Protein AF-A0A358HT92-F1 (afdb_monomer_lite)

InterPro domains:
  IPR004268 Peptidoglycan biosynthesis protein MurJ [PF03023] (1-74)
  IPR051050 Lipid II flippase MurJ/MviN [PTHR47019] (1-114)

Sequence (126 aa):
NIVLIIVLMPQFGHLGIAAATSTSVWVNAFLLGYLLRKRGDLTFDARLLKRVPRILITSALMGTALWFAIDMFWQNDASSITRILIMAACVCGGIAVYALSAQLLGATSFSELKATLKRGKPASQE

Secondary structure (DSSP, 8-state):
-HHHHHHHHHHHTTHHHHHHHHHHHHHHHHHHHHHHHHHT-----HHHHHHHHHHHHHHHHHHHHHHHHHHHH--TT--HHHHHHHHHHHHHHHHHHHHHHHHHTTSS-HHHHHHHHHT-S-----

Foldseek 3Di:
DVVQLVVQCVPPPPVSVVVSVVVVVVVVVVVVQVVCVVVVVDDPPPLNVVLVVLLVVLLVQLVVVLVVLCVVLPDPPDDPVVVVVSVVVSVVSSVVSSVVSCCVSVSDPPVVVVVVVVVPPDDDDD

Radius of gyration: 20.41 Å; chains: 1; bounding box: 40×41×60 Å

Organism: NCBI:txid168935

pLDDT: mean 84.44, std 12.97, range [37.06, 96.06]

Structure (mmCIF, N/CA/C/O backbone):
data_AF-A0A358HT92-F1
#
_entry.id   AF-A0A358HT92-F1
#
loop_
_atom_site.group_PDB
_atom_site.id
_atom_site.type_symbol
_atom_site.label_atom_id
_atom_site.label_alt_id
_atom_site.label_comp_id
_atom_site.label_asym_id
_atom_site.label_entity_id
_atom_site.label_seq_id
_atom_site.pdbx_PDB_ins_code
_atom_site.Cartn_x
_atom_site.Cartn_y
_atom_site.Cartn_z
_atom_site.occupancy
_atom_site.B_iso_or_equiv
_atom_site.auth_seq_id
_atom_site.auth_comp_id
_atom_site.auth_asym_id
_atom_site.auth_atom_id
_atom_site.pdbx_PDB_model_num
ATOM 1 N N . ASN A 1 1 ? -2.232 -23.079 -2.092 1.00 88.38 1 ASN A N 1
ATOM 2 C CA . ASN A 1 1 ? -1.052 -22.693 -2.895 1.00 88.38 1 ASN A CA 1
ATOM 3 C C . ASN A 1 1 ? -0.715 -23.721 -3.982 1.00 88.38 1 ASN A C 1
ATOM 5 O O . ASN A 1 1 ? -0.955 -23.399 -5.132 1.00 88.38 1 ASN A O 1
ATOM 9 N N . ILE A 1 2 ? -0.279 -24.949 -3.658 1.00 90.44 2 ILE A N 1
ATOM 10 C CA . ILE A 1 2 ? 0.153 -25.973 -4.646 1.00 90.44 2 ILE A CA 1
ATOM 11 C C . ILE A 1 2 ? -0.893 -26.252 -5.740 1.00 90.44 2 ILE A C 1
ATOM 13 O O . ILE A 1 2 ? -0.581 -26.157 -6.921 1.00 90.44 2 ILE A O 1
ATOM 17 N N . VAL A 1 3 ? -2.149 -26.517 -5.358 1.00 91.81 3 VAL A N 1
ATOM 18 C CA . VAL A 1 3 ? -3.251 -26.737 -6.320 1.00 91.81 3 VAL A CA 1
ATOM 19 C C . VAL A 1 3 ? -3.406 -25.546 -7.273 1.00 91.81 3 VAL A C 1
ATOM 21 O O . VAL A 1 3 ? -3.563 -25.720 -8.474 1.00 91.81 3 VAL A O 1
ATOM 24 N N . LEU A 1 4 ? -3.297 -24.326 -6.745 1.00 86.94 4 LEU A N 1
ATOM 25 C CA . LEU A 1 4 ? -3.423 -23.095 -7.521 1.00 86.94 4 LEU A CA 1
ATOM 26 C C . LEU A 1 4 ? -2.240 -22.905 -8.483 1.00 86.94 4 LEU A C 1
ATOM 28 O O . LEU A 1 4 ? -2.453 -22.479 -9.608 1.00 86.94 4 LEU A O 1
ATOM 32 N N . ILE A 1 5 ? -1.018 -23.276 -8.086 1.00 89.38 5 ILE A N 1
ATOM 33 C CA . ILE A 1 5 ? 0.155 -23.258 -8.977 1.00 89.38 5 ILE A CA 1
ATOM 34 C C . ILE A 1 5 ? -0.082 -24.173 -10.181 1.00 89.38 5 ILE A C 1
ATOM 36 O O . ILE A 1 5 ? 0.121 -23.741 -11.310 1.00 89.38 5 ILE A O 1
ATOM 40 N N . ILE A 1 6 ? -0.543 -25.406 -9.948 1.00 88.69 6 ILE A N 1
ATOM 41 C CA . ILE A 1 6 ? -0.777 -26.398 -11.010 1.00 88.69 6 ILE A CA 1
ATOM 42 C C . ILE A 1 6 ? -1.837 -25.903 -12.003 1.00 88.69 6 ILE A C 1
ATOM 44 O O . ILE A 1 6 ? -1.685 -26.093 -13.206 1.00 88.69 6 ILE A O 1
ATOM 48 N N . VAL A 1 7 ? -2.881 -25.226 -11.515 1.00 90.62 7 VAL A N 1
ATOM 49 C CA . VAL A 1 7 ? -3.956 -24.680 -12.359 1.00 90.62 7 VAL A CA 1
ATOM 50 C C . VAL A 1 7 ? -3.525 -23.411 -13.108 1.00 90.62 7 VAL A C 1
ATOM 52 O O . VAL A 1 7 ? -3.909 -23.231 -14.260 1.00 90.62 7 VAL A O 1
ATOM 55 N N . LEU A 1 8 ? -2.737 -22.523 -12.487 1.00 85.12 8 LEU A N 1
ATOM 56 C CA . LEU A 1 8 ? -2.374 -21.223 -13.074 1.00 85.12 8 LEU A CA 1
ATOM 57 C C . LEU A 1 8 ? -1.113 -21.265 -13.949 1.00 85.12 8 LEU A C 1
ATOM 59 O O . LEU A 1 8 ? -0.995 -20.442 -14.858 1.00 85.12 8 LEU A O 1
ATOM 63 N N . MET A 1 9 ? -0.171 -22.183 -13.708 1.00 85.00 9 MET A N 1
ATOM 64 C CA . MET A 1 9 ? 1.074 -22.263 -14.489 1.00 85.00 9 MET A CA 1
ATOM 65 C C . MET A 1 9 ? 0.857 -22.422 -16.002 1.00 85.00 9 MET A C 1
ATOM 67 O O . MET A 1 9 ? 1.537 -21.721 -16.750 1.00 85.00 9 MET A O 1
ATOM 71 N N . PRO A 1 10 ? -0.073 -23.271 -16.482 1.00 83.56 10 PRO A N 1
ATOM 72 C CA . PRO A 1 10 ? -0.283 -23.456 -17.918 1.00 83.56 10 PRO A CA 1
ATOM 73 C C . PRO A 1 10 ? -0.706 -22.176 -18.651 1.00 83.56 10 PRO A C 1
ATOM 75 O O . PRO A 1 10 ? -0.401 -22.023 -19.827 1.00 83.56 10 PRO A O 1
ATOM 78 N N . GLN A 1 11 ? -1.401 -21.263 -17.964 1.00 85.00 11 GLN A N 1
ATOM 79 C CA . GLN A 1 11 ? -1.941 -20.028 -18.546 1.00 85.00 11 GLN A CA 1
ATOM 80 C C . GLN A 1 11 ? -1.006 -18.821 -18.347 1.00 85.00 11 GLN A C 1
ATOM 82 O O . GLN A 1 11 ? -0.909 -17.968 -19.223 1.00 85.00 11 GLN A O 1
ATOM 87 N N . PHE A 1 12 ? -0.309 -18.738 -17.205 1.00 81.88 12 PHE A N 1
ATOM 88 C CA . PHE A 1 12 ? 0.452 -17.546 -16.791 1.00 81.88 12 PHE A CA 1
ATOM 89 C C . PHE A 1 12 ? 1.971 -17.768 -16.660 1.00 81.88 12 PHE A C 1
ATOM 91 O O . PHE A 1 12 ? 2.703 -16.845 -16.294 1.00 81.88 12 PHE A O 1
ATOM 98 N N . GLY A 1 13 ? 2.473 -18.980 -16.912 1.00 85.75 13 GLY A N 1
ATOM 99 C CA . GLY A 1 13 ? 3.885 -19.321 -16.722 1.00 85.75 13 GLY A CA 1
ATOM 100 C C . GLY A 1 13 ? 4.359 -19.047 -15.288 1.00 85.75 13 GLY A C 1
ATOM 101 O O . GLY A 1 13 ? 3.665 -19.347 -14.316 1.00 85.75 13 GLY A O 1
ATOM 102 N N . HIS A 1 14 ? 5.536 -18.428 -15.144 1.00 86.50 14 HIS A N 1
ATOM 103 C CA . HIS A 1 14 ? 6.126 -18.094 -13.840 1.00 86.50 14 HIS A CA 1
ATOM 104 C C . HIS A 1 14 ? 5.274 -17.117 -13.004 1.00 86.50 14 HIS A C 1
ATOM 106 O O . HIS A 1 14 ? 5.272 -17.207 -11.773 1.00 86.50 14 HIS A O 1
ATOM 112 N N . LEU A 1 15 ? 4.486 -16.238 -13.641 1.00 87.38 15 LEU A N 1
ATOM 113 C CA . LEU A 1 15 ? 3.560 -15.331 -12.945 1.00 87.38 15 LEU A CA 1
ATOM 114 C C . LEU A 1 15 ? 2.457 -16.102 -12.204 1.00 87.38 15 LEU A C 1
ATOM 116 O O . LEU A 1 15 ? 1.948 -15.632 -11.184 1.00 87.38 15 LEU A O 1
ATOM 120 N N . GLY A 1 16 ? 2.145 -17.322 -12.660 1.00 86.88 16 GLY A N 1
ATOM 121 C CA . GLY A 1 16 ? 1.211 -18.222 -11.991 1.00 86.88 16 GLY A CA 1
ATOM 122 C C . GLY A 1 16 ? 1.636 -18.567 -10.561 1.00 86.88 16 GLY A C 1
ATOM 123 O O . GLY A 1 16 ? 0.781 -18.694 -9.688 1.00 86.88 16 GLY A O 1
ATOM 124 N N . ILE A 1 17 ? 2.944 -18.632 -10.279 1.00 89.69 17 ILE A N 1
ATOM 125 C CA . ILE A 1 17 ? 3.473 -18.919 -8.935 1.00 89.69 17 ILE A CA 1
ATOM 126 C C . ILE A 1 17 ? 3.231 -17.733 -7.990 1.00 89.69 17 ILE A C 1
ATOM 128 O O . ILE A 1 17 ? 2.772 -17.913 -6.856 1.00 89.69 17 ILE A O 1
ATOM 132 N N . ALA A 1 18 ? 3.500 -16.512 -8.461 1.00 91.25 18 ALA A N 1
ATOM 133 C CA . ALA A 1 18 ? 3.282 -15.291 -7.688 1.00 91.25 18 ALA A CA 1
ATOM 134 C C . ALA A 1 18 ? 1.789 -15.090 -7.382 1.00 91.25 18 ALA A C 1
ATOM 136 O O . ALA A 1 18 ? 1.414 -14.875 -6.224 1.00 91.25 18 ALA A O 1
ATOM 137 N N . ALA A 1 19 ? 0.933 -15.257 -8.395 1.00 90.94 19 ALA A N 1
ATOM 138 C CA . ALA A 1 19 ? -0.516 -15.195 -8.239 1.00 90.94 19 ALA A CA 1
ATOM 139 C C . ALA A 1 19 ? -1.016 -16.265 -7.256 1.00 90.94 19 ALA A C 1
ATOM 141 O O . ALA A 1 19 ? -1.715 -15.945 -6.295 1.00 90.94 19 ALA A O 1
ATOM 142 N N . ALA A 1 20 ? -0.571 -17.516 -7.410 1.00 91.75 20 ALA A N 1
ATOM 143 C CA . ALA A 1 20 ? -0.958 -18.605 -6.523 1.00 91.75 20 ALA A CA 1
ATOM 144 C C . ALA A 1 20 ? -0.560 -18.372 -5.057 1.00 91.75 20 ALA A C 1
ATOM 146 O O . ALA A 1 20 ? -1.270 -18.795 -4.136 1.00 91.75 20 ALA A O 1
ATOM 147 N N . THR A 1 21 ? 0.583 -17.730 -4.821 1.00 93.56 21 THR A N 1
ATOM 148 C CA . THR A 1 21 ? 1.067 -17.391 -3.475 1.00 93.56 21 THR A CA 1
ATOM 149 C C . THR A 1 21 ? 0.238 -16.272 -2.870 1.00 93.56 21 THR A C 1
ATOM 151 O O . THR A 1 21 ? -0.308 -16.457 -1.782 1.00 93.56 21 THR A O 1
ATOM 154 N N . SER A 1 22 ? 0.039 -15.179 -3.609 1.00 93.75 22 SER A N 1
ATOM 155 C CA . SER A 1 22 ? -0.805 -14.062 -3.175 1.00 93.75 22 SER A CA 1
ATOM 156 C C . SER A 1 22 ? -2.228 -14.524 -2.841 1.00 93.75 22 SER A C 1
ATOM 158 O O . SER A 1 22 ? -2.715 -14.291 -1.733 1.00 93.75 22 SER A O 1
ATOM 160 N N . THR A 1 23 ? -2.872 -15.284 -3.733 1.00 93.50 23 THR A N 1
ATOM 161 C CA . THR A 1 23 ? -4.228 -15.794 -3.489 1.00 93.50 23 THR A CA 1
ATOM 162 C C . THR A 1 23 ? -4.274 -16.739 -2.292 1.00 93.50 23 THR A C 1
ATOM 164 O O . THR A 1 23 ? -5.190 -16.651 -1.480 1.00 93.50 23 THR A O 1
ATOM 167 N N . SER A 1 24 ? -3.281 -17.620 -2.125 1.00 94.06 24 SER A N 1
ATOM 168 C CA . SER A 1 24 ? -3.246 -18.525 -0.971 1.00 94.06 24 SER A CA 1
ATOM 169 C C . SER A 1 24 ? -3.099 -17.775 0.356 1.00 94.06 24 SER A C 1
ATOM 171 O O . SER A 1 24 ? -3.700 -18.196 1.342 1.00 94.06 24 SER A O 1
ATOM 173 N N . VAL A 1 25 ? -2.334 -16.678 0.387 1.00 95.31 25 VAL A N 1
ATOM 174 C CA . VAL A 1 25 ? -2.198 -15.816 1.573 1.00 95.31 25 VAL A CA 1
ATOM 175 C C . VAL A 1 25 ? -3.526 -15.138 1.901 1.00 95.31 25 VAL A C 1
ATOM 177 O O . VAL A 1 25 ? -3.952 -15.173 3.054 1.00 95.31 25 VAL A O 1
ATOM 180 N N . TRP A 1 26 ? -4.219 -14.592 0.900 1.00 95.94 26 TRP A N 1
ATOM 181 C CA . TRP A 1 26 ? -5.529 -13.967 1.097 1.00 95.94 26 TRP A CA 1
ATOM 182 C C . TRP A 1 26 ? -6.595 -14.957 1.564 1.00 95.94 26 TRP A C 1
ATOM 184 O O . TRP A 1 26 ? -7.331 -14.656 2.502 1.00 95.94 26 TRP A O 1
ATOM 194 N N . VAL A 1 27 ? -6.645 -16.155 0.973 1.00 95.38 27 VAL A N 1
ATOM 195 C CA . VAL A 1 27 ? -7.548 -17.227 1.419 1.00 95.38 27 VAL A CA 1
ATOM 196 C C . VAL A 1 27 ? -7.255 -17.600 2.869 1.00 95.38 27 VAL A C 1
ATOM 198 O O . VAL A 1 27 ? -8.180 -17.692 3.670 1.00 95.38 27 VAL A O 1
ATOM 201 N N . ASN A 1 28 ? -5.980 -17.763 3.231 1.00 96.06 28 ASN A N 1
ATOM 202 C CA . ASN A 1 28 ? -5.588 -18.091 4.599 1.00 96.06 28 ASN A CA 1
ATOM 203 C C . ASN A 1 28 ? -5.988 -16.991 5.597 1.00 96.06 28 ASN A C 1
ATOM 205 O O . ASN A 1 28 ? -6.602 -17.280 6.622 1.00 96.06 28 ASN A O 1
ATOM 209 N N . AL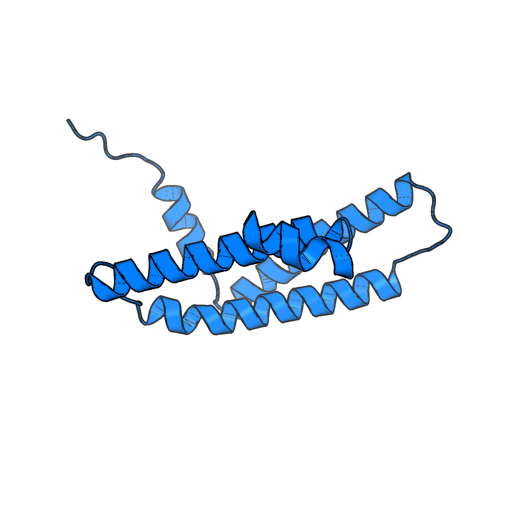A A 1 29 ? -5.693 -15.729 5.277 1.00 94.31 29 ALA A N 1
ATOM 210 C CA . ALA A 1 29 ? -6.070 -14.586 6.104 1.00 94.31 29 ALA A CA 1
ATOM 211 C C . ALA A 1 29 ? -7.596 -14.483 6.277 1.00 94.31 29 ALA A C 1
ATOM 213 O O . ALA A 1 29 ? -8.080 -14.245 7.385 1.00 94.31 29 ALA A O 1
ATOM 214 N N . PHE A 1 30 ? -8.359 -14.720 5.205 1.00 94.19 30 PHE A N 1
ATOM 215 C CA . PHE A 1 30 ? -9.819 -14.728 5.247 1.00 94.19 30 PHE A CA 1
ATOM 216 C C . PHE A 1 30 ? -10.364 -15.864 6.115 1.00 94.19 30 PHE A C 1
ATOM 218 O O . PHE A 1 30 ? -11.233 -15.628 6.952 1.00 94.19 30 PHE A O 1
ATOM 225 N N . LEU A 1 31 ? -9.840 -17.083 5.959 1.00 94.00 31 LEU A N 1
ATOM 226 C CA . LEU A 1 31 ? -10.281 -18.248 6.727 1.00 94.00 31 LEU A CA 1
ATOM 227 C C . LEU A 1 31 ? -10.010 -18.062 8.224 1.00 94.00 31 LEU A C 1
ATOM 229 O O . LEU A 1 31 ? -10.882 -18.341 9.047 1.00 94.00 31 LEU A O 1
ATOM 233 N N . LEU A 1 32 ? -8.835 -17.526 8.565 1.00 92.56 32 LEU A N 1
ATOM 234 C CA . LEU A 1 32 ? -8.472 -17.168 9.932 1.00 92.56 32 LEU A CA 1
ATOM 235 C C . LEU A 1 32 ? -9.437 -16.113 10.491 1.00 92.56 32 LEU A C 1
ATOM 237 O O . LEU A 1 32 ? -10.042 -16.324 11.540 1.00 92.56 32 LEU A O 1
ATOM 241 N N . GLY A 1 33 ? -9.639 -15.010 9.763 1.00 90.06 33 GLY A N 1
ATOM 242 C CA . GLY A 1 33 ? -10.559 -13.947 10.171 1.00 90.06 33 GLY A CA 1
ATOM 243 C C . GLY A 1 33 ? -11.997 -14.442 10.351 1.00 90.06 33 GLY A C 1
ATOM 244 O O . GLY A 1 33 ? -12.663 -14.075 11.319 1.00 90.06 33 GLY A O 1
ATOM 245 N N . TYR A 1 34 ? -12.466 -15.325 9.468 1.00 90.81 34 TYR A N 1
ATOM 246 C CA . TYR A 1 34 ? -13.786 -15.945 9.563 1.00 90.81 34 TYR A CA 1
ATOM 247 C C . TYR A 1 34 ? -13.908 -16.861 10.786 1.00 90.81 34 TYR A C 1
ATOM 249 O O . TYR A 1 34 ? -14.883 -16.758 11.531 1.00 90.81 34 TYR A O 1
ATOM 257 N N . LEU A 1 35 ? -12.925 -17.735 11.023 1.00 91.75 35 LEU A N 1
ATOM 258 C CA . LEU A 1 35 ? -12.923 -18.649 12.167 1.00 91.75 35 LEU A CA 1
ATOM 259 C C . LEU A 1 35 ? -12.887 -17.894 13.497 1.00 91.75 35 LEU A C 1
ATOM 261 O O . LEU A 1 35 ? -13.658 -18.228 14.395 1.00 91.75 35 LEU A O 1
ATOM 265 N N . LEU A 1 36 ? -12.052 -16.861 13.609 1.00 90.50 36 LEU A N 1
ATOM 266 C CA . LEU A 1 36 ? -11.994 -16.006 14.795 1.00 90.50 36 LEU A CA 1
ATOM 267 C C . LEU A 1 36 ? -13.314 -15.253 15.014 1.00 90.50 36 LEU A C 1
ATOM 269 O O . LEU A 1 36 ? -13.805 -15.179 16.139 1.00 90.50 36 LEU A O 1
ATOM 273 N N . ARG A 1 37 ? -13.942 -14.750 13.941 1.00 87.06 37 ARG A N 1
ATOM 274 C CA . ARG A 1 37 ? -15.265 -14.116 14.035 1.00 87.06 37 ARG A CA 1
ATOM 275 C C . ARG A 1 37 ? -16.329 -15.110 14.500 1.00 87.06 37 ARG A C 1
ATOM 277 O O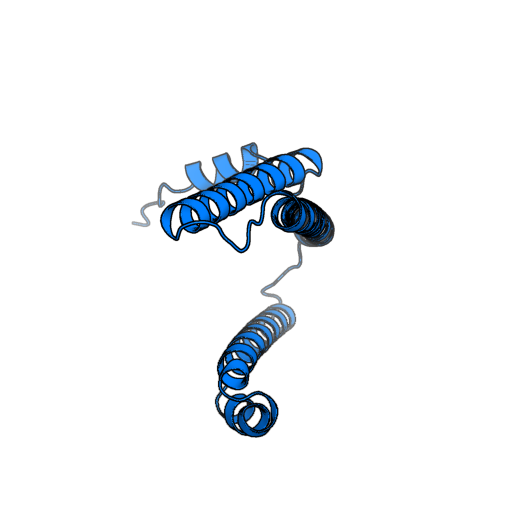 . ARG A 1 37 ? -17.152 -14.766 15.339 1.00 87.06 37 ARG A O 1
ATOM 284 N N . LYS A 1 38 ? -16.311 -16.339 13.973 1.00 87.19 38 LYS A N 1
ATOM 285 C CA . LYS A 1 38 ? -17.258 -17.402 14.343 1.00 87.19 38 LYS A CA 1
ATOM 286 C C . LYS A 1 38 ? -17.102 -17.834 15.805 1.00 87.19 38 LYS A C 1
ATOM 288 O O . LYS A 1 38 ? -18.097 -18.172 16.434 1.00 87.19 38 LYS A O 1
ATOM 293 N N . ARG A 1 39 ? -15.875 -17.824 16.333 1.00 88.50 39 ARG A N 1
ATOM 294 C CA . ARG A 1 39 ? -15.571 -18.145 17.739 1.00 88.50 39 ARG A CA 1
ATOM 295 C C . ARG A 1 39 ? -15.897 -17.009 18.715 1.00 88.50 39 ARG A C 1
ATOM 297 O O . ARG A 1 39 ? -15.952 -17.256 19.909 1.00 88.50 39 ARG A O 1
ATOM 304 N N . GLY A 1 40 ? -16.148 -15.796 18.218 1.00 82.81 40 GLY A N 1
ATOM 305 C CA . GLY A 1 40 ? -16.409 -14.613 19.045 1.00 82.81 40 GLY A CA 1
ATOM 306 C C . GLY A 1 40 ? -15.145 -13.886 19.520 1.00 82.81 40 GLY A C 1
ATOM 307 O O . GLY A 1 40 ? -15.258 -12.827 20.128 1.00 82.81 40 GLY A O 1
ATOM 308 N N . ASP A 1 41 ? -13.957 -14.396 19.182 1.00 78.75 41 ASP A N 1
ATOM 309 C CA . ASP A 1 41 ? -12.660 -13.836 19.589 1.00 78.75 41 ASP A CA 1
ATOM 310 C C . ASP A 1 41 ? -12.259 -12.585 18.784 1.00 78.75 41 ASP A C 1
ATOM 312 O O . ASP A 1 41 ? -11.343 -11.857 19.164 1.00 78.75 41 ASP A O 1
ATOM 316 N N . LEU A 1 42 ? -12.929 -12.320 17.654 1.00 76.19 42 LEU A N 1
ATOM 317 C CA . LEU A 1 42 ? -12.678 -11.151 16.810 1.00 76.19 42 LEU A CA 1
ATOM 318 C C . LEU A 1 42 ? -13.900 -10.242 16.746 1.00 76.19 42 LEU A C 1
ATOM 320 O O . LEU A 1 42 ? -14.852 -10.481 15.997 1.00 76.19 42 LEU A O 1
ATOM 324 N N . THR A 1 43 ? -13.822 -9.145 17.492 1.00 75.94 43 THR A N 1
ATOM 325 C CA . THR A 1 43 ? -14.756 -8.030 17.394 1.00 75.94 43 THR A CA 1
ATOM 326 C C . THR A 1 43 ? -14.214 -7.011 16.399 1.00 75.94 43 THR A C 1
ATOM 328 O O . THR A 1 43 ? -13.140 -6.432 16.557 1.00 75.94 43 THR A O 1
ATOM 331 N N . PHE A 1 44 ? -14.961 -6.792 15.319 1.00 73.44 44 PHE A N 1
ATOM 332 C CA . PHE A 1 44 ? -14.663 -5.708 14.396 1.00 73.44 44 PHE A CA 1
ATOM 333 C C . PHE A 1 44 ? -15.011 -4.380 15.073 1.00 73.44 44 PHE A C 1
ATOM 335 O O . PHE A 1 44 ? -16.162 -3.950 15.054 1.00 73.44 44 PHE A O 1
ATOM 342 N N . ASP A 1 45 ? -14.019 -3.748 15.699 1.00 76.69 45 ASP A N 1
ATOM 343 C CA . ASP A 1 45 ? -14.185 -2.430 16.307 1.00 76.69 45 ASP A CA 1
ATOM 344 C C . ASP A 1 45 ? -14.672 -1.429 15.239 1.00 76.69 45 ASP A C 1
ATOM 346 O O . ASP A 1 45 ? -14.171 -1.392 14.108 1.00 76.69 45 ASP A O 1
ATOM 350 N N . ALA A 1 46 ? -15.637 -0.579 15.595 1.00 77.38 46 ALA A N 1
ATOM 351 C CA . ALA A 1 46 ? -16.115 0.517 14.757 1.00 77.38 46 ALA A CA 1
ATOM 352 C C . ALA A 1 46 ? -14.966 1.430 14.290 1.00 77.38 46 ALA A C 1
ATOM 354 O O . ALA A 1 46 ? -15.045 2.036 13.216 1.00 77.38 46 ALA A O 1
ATOM 355 N N . ARG A 1 47 ? -13.871 1.506 15.058 1.00 76.12 47 ARG A N 1
ATOM 356 C CA . ARG A 1 47 ? -12.629 2.173 14.638 1.00 76.12 47 ARG A CA 1
ATOM 357 C C . ARG A 1 47 ? -11.998 1.513 13.414 1.00 76.12 47 ARG A C 1
ATOM 359 O O . ARG A 1 47 ? -11.560 2.229 12.517 1.00 76.12 47 ARG A O 1
ATOM 366 N N . LEU A 1 48 ? -11.964 0.181 13.362 1.00 78.50 48 LEU A N 1
ATOM 367 C CA . LEU A 1 48 ? -11.388 -0.574 12.251 1.00 78.50 48 LEU A CA 1
ATOM 368 C C . LEU A 1 48 ? -12.202 -0.341 10.974 1.00 78.50 48 LEU A C 1
ATOM 370 O O . LEU A 1 48 ? -11.642 0.065 9.957 1.00 78.50 48 LEU A O 1
ATOM 374 N N . LEU A 1 49 ? -13.531 -0.481 11.052 1.00 84.19 49 LEU A N 1
ATOM 375 C CA . LEU A 1 49 ? -14.424 -0.259 9.906 1.00 84.19 49 LEU A CA 1
ATOM 376 C C . LEU A 1 49 ? -14.343 1.170 9.360 1.00 84.19 49 LEU A C 1
ATOM 378 O O . LEU A 1 49 ? -14.410 1.363 8.151 1.00 84.19 49 LEU A O 1
ATOM 382 N N . LYS A 1 50 ? -14.162 2.174 10.225 1.00 84.25 50 LYS A N 1
ATOM 383 C CA . LYS A 1 50 ? -13.989 3.572 9.795 1.00 84.25 50 LYS A CA 1
ATOM 384 C C . LYS A 1 50 ? -12.619 3.848 9.168 1.00 84.25 50 LYS A C 1
ATOM 386 O O . LYS A 1 50 ? -12.496 4.788 8.384 1.00 84.25 50 LYS A O 1
ATOM 391 N N . ARG A 1 51 ? -11.589 3.063 9.501 1.00 84.94 51 ARG A N 1
ATOM 392 C CA . ARG A 1 51 ? -10.225 3.236 8.969 1.00 84.94 51 ARG A CA 1
ATOM 393 C C . ARG A 1 51 ? -10.019 2.587 7.617 1.00 84.94 51 ARG A C 1
ATOM 395 O O . ARG A 1 51 ? -9.367 3.200 6.781 1.00 84.94 51 ARG A O 1
ATOM 402 N N . VAL A 1 52 ? -10.583 1.401 7.389 1.00 88.75 52 VAL A N 1
ATOM 403 C CA . VAL A 1 52 ? -10.450 0.669 6.116 1.00 88.75 52 VAL A CA 1
ATOM 404 C C . VAL A 1 52 ? -10.685 1.563 4.886 1.00 88.75 52 VAL A C 1
ATOM 406 O O . VAL A 1 52 ? -9.773 1.653 4.065 1.00 88.75 52 VAL A O 1
ATOM 409 N N . PRO A 1 53 ? -11.812 2.294 4.748 1.00 90.00 53 PRO A N 1
ATOM 410 C CA . PRO A 1 53 ? -12.030 3.137 3.572 1.00 90.00 53 PRO A CA 1
ATOM 411 C C . PRO A 1 53 ? -11.018 4.284 3.468 1.00 90.00 53 PRO A C 1
ATOM 413 O O . PRO A 1 53 ? -10.589 4.623 2.371 1.00 90.00 53 PRO A O 1
ATOM 416 N N . ARG A 1 54 ? -10.571 4.856 4.593 1.00 89.81 54 ARG A N 1
ATOM 417 C CA . ARG A 1 54 ? -9.556 5.925 4.595 1.00 89.81 54 ARG A CA 1
ATOM 418 C C . ARG A 1 54 ? -8.195 5.417 4.126 1.00 89.81 54 ARG A C 1
ATOM 420 O O . ARG A 1 54 ? -7.519 6.110 3.370 1.00 89.81 54 ARG A O 1
ATOM 427 N N . ILE A 1 55 ? -7.810 4.211 4.548 1.00 89.88 55 ILE A N 1
ATOM 428 C CA . ILE A 1 55 ? -6.585 3.542 4.088 1.00 89.88 55 ILE A CA 1
ATOM 429 C C . ILE A 1 55 ? -6.674 3.288 2.583 1.00 89.88 55 ILE A C 1
ATOM 431 O O . ILE A 1 55 ? -5.744 3.640 1.869 1.00 89.88 55 ILE A O 1
ATOM 435 N N . LEU A 1 56 ? -7.807 2.777 2.086 1.00 92.81 56 LEU A N 1
ATOM 436 C CA . LEU A 1 56 ? -8.010 2.560 0.650 1.00 92.81 56 LEU A CA 1
ATOM 437 C C . LEU A 1 56 ? -7.875 3.857 -0.161 1.00 92.81 56 LEU A C 1
ATOM 439 O O . LEU A 1 56 ? -7.174 3.862 -1.170 1.00 92.81 56 LEU A O 1
ATOM 443 N N . ILE A 1 57 ? -8.473 4.963 0.297 1.00 93.56 57 ILE A N 1
ATOM 444 C CA . ILE A 1 57 ? -8.341 6.269 -0.373 1.00 93.56 57 ILE A CA 1
ATOM 445 C C . ILE A 1 57 ? -6.884 6.750 -0.348 1.00 93.56 57 ILE A C 1
ATOM 447 O O . ILE A 1 57 ? -6.369 7.213 -1.361 1.00 93.56 57 ILE A O 1
ATOM 451 N N . THR A 1 58 ? -6.197 6.602 0.787 1.00 93.00 58 THR A N 1
ATOM 452 C CA . THR A 1 58 ? -4.781 6.979 0.930 1.00 93.00 58 THR A CA 1
ATOM 453 C C . THR A 1 58 ? -3.895 6.176 -0.029 1.00 93.00 58 THR A C 1
ATOM 455 O O . THR A 1 58 ? -3.046 6.741 -0.718 1.00 93.00 58 THR A O 1
ATOM 458 N N . SER A 1 59 ? -4.108 4.860 -0.111 1.00 93.50 59 SER A N 1
ATOM 459 C CA . SER A 1 59 ? -3.395 3.974 -1.034 1.00 93.50 59 SER A CA 1
ATOM 460 C C . SER A 1 59 ? -3.685 4.313 -2.496 1.00 93.50 59 SER A C 1
ATOM 462 O O . SER A 1 59 ? -2.761 4.301 -3.306 1.00 93.50 59 SER A O 1
ATOM 464 N N . ALA A 1 60 ? -4.932 4.657 -2.831 1.00 95.62 60 ALA A N 1
ATOM 465 C CA . ALA A 1 60 ? -5.301 5.087 -4.176 1.00 95.62 60 ALA A CA 1
ATOM 466 C C . ALA A 1 60 ? -4.623 6.412 -4.556 1.00 95.62 60 ALA A C 1
ATOM 468 O O . ALA A 1 60 ? -4.038 6.502 -5.629 1.00 95.62 60 ALA A O 1
ATOM 469 N N . LEU A 1 61 ? -4.621 7.410 -3.662 1.00 94.25 61 LEU A N 1
ATOM 470 C CA . LEU A 1 61 ? -3.928 8.686 -3.882 1.00 94.25 61 LEU A CA 1
ATOM 471 C C . LEU A 1 61 ? -2.427 8.489 -4.118 1.00 94.25 61 LEU A C 1
ATOM 473 O O . LEU A 1 61 ? -1.878 9.052 -5.063 1.00 94.25 61 LEU A O 1
ATOM 477 N N . MET A 1 62 ? -1.778 7.656 -3.299 1.00 95.44 62 MET A N 1
ATOM 478 C CA . MET A 1 62 ? -0.370 7.301 -3.485 1.00 95.44 62 MET A CA 1
ATOM 479 C C . MET A 1 62 ? -0.138 6.616 -4.837 1.00 95.44 62 MET A C 1
ATOM 481 O O . MET A 1 62 ? 0.782 6.998 -5.556 1.00 95.44 62 MET A O 1
ATOM 485 N N . GLY A 1 63 ? -0.966 5.629 -5.192 1.00 95.62 63 GLY A N 1
ATOM 486 C CA . GLY A 1 63 ? -0.860 4.913 -6.464 1.00 95.62 63 GLY A CA 1
ATOM 487 C C . GLY A 1 63 ? -0.999 5.844 -7.668 1.00 95.62 63 GLY A C 1
ATOM 488 O O . GLY A 1 63 ? -0.171 5.797 -8.573 1.00 95.62 63 GLY A O 1
ATOM 489 N N . THR A 1 64 ? -1.983 6.743 -7.641 1.00 95.75 64 THR A N 1
ATOM 490 C CA . THR A 1 64 ? -2.192 7.750 -8.688 1.00 95.75 64 THR A CA 1
ATOM 491 C C . THR A 1 64 ? -1.010 8.712 -8.788 1.00 95.75 64 THR A C 1
ATOM 493 O O . THR A 1 64 ? -0.513 8.954 -9.883 1.00 95.75 64 THR A O 1
ATOM 496 N N . ALA A 1 65 ? -0.512 9.229 -7.660 1.00 94.25 65 ALA A N 1
ATOM 497 C CA . ALA A 1 65 ? 0.648 10.119 -7.654 1.00 94.25 65 ALA A CA 1
ATOM 498 C C . ALA A 1 65 ? 1.897 9.436 -8.232 1.00 94.25 65 ALA A C 1
ATOM 500 O O . ALA A 1 65 ? 2.622 10.035 -9.023 1.00 94.25 65 ALA A O 1
ATOM 501 N N . LEU A 1 66 ? 2.126 8.170 -7.871 1.00 94.38 66 LEU A N 1
ATOM 502 C CA . LEU A 1 66 ? 3.266 7.405 -8.364 1.00 94.38 66 LEU A CA 1
ATOM 503 C C . LEU A 1 66 ? 3.132 7.062 -9.851 1.00 94.38 66 LEU A C 1
ATOM 505 O O . LEU A 1 66 ? 4.131 7.069 -10.564 1.00 94.38 66 LEU A O 1
ATOM 509 N N . TRP A 1 67 ? 1.912 6.807 -10.328 1.00 94.81 67 TRP A N 1
ATOM 510 C CA . TRP A 1 67 ? 1.648 6.571 -11.746 1.00 94.81 67 TRP A CA 1
ATOM 511 C C . TRP A 1 67 ? 2.041 7.783 -12.597 1.00 94.81 67 TRP A C 1
ATOM 513 O O . TRP A 1 67 ? 2.809 7.625 -13.544 1.00 94.81 67 TRP A O 1
ATOM 523 N N . PHE A 1 68 ? 1.620 8.990 -12.205 1.00 93.75 68 PHE A N 1
ATOM 524 C CA . PHE A 1 68 ? 2.036 10.224 -12.883 1.00 93.75 68 PHE A CA 1
ATOM 525 C C . PHE A 1 68 ? 3.534 10.510 -12.734 1.00 93.75 68 PHE A C 1
ATOM 527 O O . PHE A 1 68 ? 4.164 10.985 -13.674 1.00 93.75 68 PHE A O 1
ATOM 534 N N . ALA A 1 69 ? 4.128 10.206 -11.575 1.00 91.25 69 ALA A N 1
ATOM 535 C CA . ALA A 1 69 ? 5.564 10.383 -11.373 1.00 91.25 69 ALA A CA 1
ATOM 536 C C . ALA A 1 69 ? 6.384 9.487 -12.313 1.00 91.25 69 ALA A C 1
ATOM 538 O O . ALA A 1 69 ? 7.357 9.946 -12.906 1.00 91.25 69 ALA A O 1
ATOM 539 N N . ILE A 1 70 ? 5.985 8.225 -12.481 1.00 90.94 70 ILE A N 1
ATOM 540 C CA . ILE A 1 70 ? 6.642 7.320 -13.426 1.00 90.94 70 ILE A CA 1
ATOM 541 C C . ILE A 1 70 ? 6.434 7.827 -14.853 1.00 90.94 70 ILE A C 1
ATOM 543 O O . ILE A 1 70 ? 7.413 7.957 -15.571 1.00 90.94 70 ILE A O 1
ATOM 547 N N . ASP A 1 71 ? 5.213 8.179 -15.251 1.00 90.44 71 ASP A N 1
ATOM 548 C CA . ASP A 1 71 ? 4.939 8.676 -16.608 1.00 90.44 71 ASP A CA 1
ATOM 549 C C . ASP A 1 71 ? 5.784 9.916 -16.972 1.00 90.44 71 ASP A C 1
ATOM 551 O O . ASP A 1 71 ? 6.346 9.994 -18.062 1.00 90.44 71 ASP A O 1
ATOM 555 N N . MET A 1 72 ? 5.960 10.845 -16.026 1.00 87.94 72 MET A N 1
ATOM 556 C CA . MET A 1 72 ? 6.696 12.093 -16.253 1.00 87.94 72 MET A CA 1
ATOM 557 C C . MET A 1 72 ? 8.222 11.943 -16.181 1.00 87.94 72 MET A C 1
ATOM 559 O O . MET A 1 72 ? 8.943 12.596 -16.936 1.00 87.94 72 MET A O 1
ATOM 563 N N . PHE A 1 73 ? 8.736 11.143 -15.241 1.00 84.88 73 PHE A N 1
ATOM 564 C CA . PHE A 1 73 ? 10.176 11.071 -14.955 1.00 84.88 73 PHE A CA 1
ATOM 565 C C . PHE A 1 73 ? 10.861 9.834 -15.538 1.00 84.88 73 PHE A C 1
ATOM 567 O O . PHE A 1 73 ? 12.096 9.763 -15.527 1.00 84.88 73 PHE A O 1
ATOM 574 N N . TRP A 1 74 ? 10.101 8.855 -16.033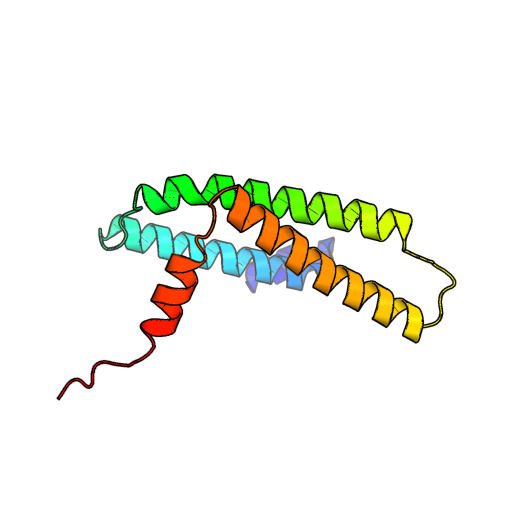 1.00 87.62 74 TRP A N 1
ATOM 575 C CA . TRP A 1 74 ? 10.675 7.647 -16.605 1.00 87.62 74 TRP A CA 1
ATOM 576 C C . TRP A 1 74 ? 11.349 7.936 -17.942 1.00 87.62 74 TRP A C 1
ATOM 578 O O . TRP A 1 74 ? 10.730 8.352 -18.917 1.00 87.62 74 TRP A O 1
ATOM 588 N N . GLN A 1 75 ? 12.647 7.662 -17.989 1.00 85.19 75 GLN A N 1
ATOM 589 C CA . GLN A 1 75 ? 13.469 7.834 -19.177 1.00 85.19 75 GLN A CA 1
ATOM 590 C C . GLN A 1 75 ? 13.939 6.462 -19.653 1.00 85.19 75 GLN A C 1
ATOM 592 O O . GLN A 1 75 ? 14.729 5.795 -18.979 1.00 85.19 75 GLN A O 1
ATOM 597 N N . ASN A 1 76 ? 13.455 6.037 -20.824 1.00 78.94 76 ASN A N 1
ATOM 598 C CA . ASN A 1 76 ? 13.786 4.723 -21.377 1.00 78.94 76 ASN A CA 1
ATOM 599 C C . ASN A 1 76 ? 15.280 4.590 -21.713 1.00 78.94 76 ASN A C 1
ATOM 601 O O . ASN A 1 76 ? 15.849 3.527 -21.479 1.00 78.94 76 ASN A O 1
ATOM 605 N N . ASP A 1 77 ? 15.947 5.666 -22.130 1.00 83.38 77 ASP A N 1
ATOM 606 C CA . ASP A 1 77 ? 17.368 5.638 -22.514 1.00 83.38 77 ASP A CA 1
ATOM 607 C C . ASP A 1 77 ? 18.340 5.935 -21.356 1.00 83.38 77 ASP A C 1
ATOM 609 O O . ASP A 1 77 ? 19.544 6.100 -21.553 1.00 83.38 77 ASP A O 1
ATOM 613 N N . ALA A 1 78 ? 17.845 6.008 -20.117 1.00 83.31 78 ALA A N 1
ATOM 614 C CA . ALA A 1 78 ? 18.674 6.334 -18.963 1.00 83.31 78 ALA A CA 1
ATOM 615 C C . ALA A 1 78 ? 19.627 5.192 -18.558 1.00 83.31 78 ALA A C 1
ATOM 617 O O . ALA A 1 78 ? 19.252 4.016 -18.541 1.00 83.31 78 ALA A O 1
ATOM 618 N N . SER A 1 79 ? 20.838 5.569 -18.128 1.00 90.69 79 SER A N 1
ATOM 619 C CA . SER A 1 79 ? 21.827 4.671 -17.510 1.00 90.69 79 SER A CA 1
ATOM 620 C C . SER A 1 79 ? 21.255 3.928 -16.293 1.00 90.69 79 SER A C 1
ATOM 622 O O . SER A 1 79 ? 20.396 4.449 -15.574 1.00 90.69 79 SER A O 1
ATOM 624 N N . SER A 1 80 ? 21.775 2.728 -16.010 1.00 90.00 80 SER A N 1
ATOM 625 C CA . SER A 1 80 ? 21.354 1.882 -14.882 1.00 90.00 80 SER A CA 1
ATOM 626 C C . SER A 1 80 ? 21.378 2.617 -13.538 1.00 90.00 80 SER A C 1
ATOM 628 O O . SER A 1 80 ? 20.461 2.449 -12.737 1.00 90.00 80 SER A O 1
ATOM 630 N N . ILE A 1 81 ? 22.378 3.475 -13.302 1.00 92.69 81 ILE A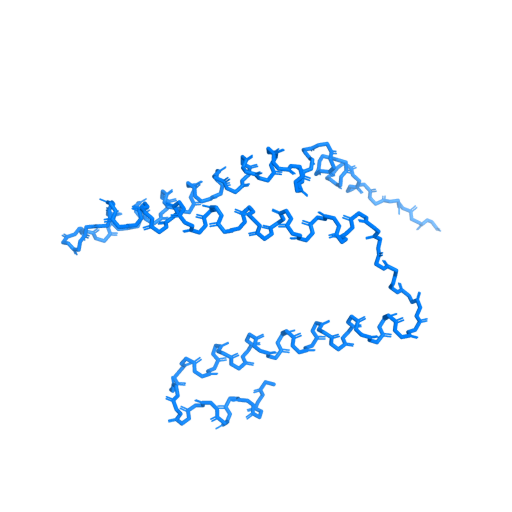 N 1
ATOM 631 C CA . ILE A 1 81 ? 22.480 4.268 -12.064 1.00 92.69 81 ILE A CA 1
ATOM 632 C C . ILE A 1 81 ? 21.324 5.270 -11.973 1.00 92.69 81 ILE A C 1
ATOM 634 O O . ILE A 1 81 ? 20.662 5.365 -10.942 1.00 92.69 81 ILE A O 1
ATOM 638 N N . THR A 1 82 ? 21.031 5.974 -13.066 1.00 90.00 82 THR A N 1
ATOM 639 C CA . THR A 1 82 ? 19.924 6.934 -13.134 1.00 90.00 82 THR A CA 1
ATOM 640 C C . THR A 1 82 ? 18.580 6.246 -12.903 1.00 90.00 82 THR A C 1
ATOM 642 O O . THR A 1 82 ? 17.759 6.757 -12.147 1.00 90.00 82 THR A O 1
ATOM 645 N N . ARG A 1 83 ? 18.365 5.049 -13.466 1.00 89.00 83 ARG A N 1
ATOM 646 C CA . ARG A 1 83 ? 17.144 4.260 -13.218 1.00 89.00 83 ARG A CA 1
ATOM 647 C C . ARG A 1 83 ? 16.988 3.876 -11.748 1.00 89.00 83 ARG A C 1
ATOM 649 O O . ARG A 1 83 ? 15.890 3.997 -11.208 1.00 89.00 83 ARG A O 1
ATOM 656 N N . ILE A 1 84 ? 18.071 3.454 -11.091 1.00 92.69 84 ILE A N 1
ATOM 657 C CA . ILE A 1 84 ? 18.061 3.150 -9.652 1.00 92.69 84 ILE A CA 1
ATOM 658 C C . ILE A 1 84 ? 17.701 4.403 -8.847 1.00 92.69 84 ILE A C 1
ATOM 660 O O . ILE A 1 84 ? 16.867 4.321 -7.949 1.00 92.69 84 ILE A O 1
ATOM 664 N N . LEU A 1 85 ? 18.271 5.563 -9.186 1.00 92.94 85 LEU A N 1
ATOM 665 C CA . LEU A 1 85 ? 17.960 6.827 -8.512 1.00 92.94 85 LEU A CA 1
ATOM 666 C C . LEU A 1 85 ? 16.499 7.253 -8.712 1.00 92.94 85 LEU A C 1
ATOM 668 O O . LEU A 1 85 ? 15.855 7.645 -7.742 1.00 92.94 85 LEU A O 1
ATOM 672 N N . ILE A 1 86 ? 15.951 7.123 -9.925 1.00 91.81 86 ILE A N 1
ATOM 673 C CA . ILE A 1 86 ? 14.532 7.404 -10.209 1.00 91.81 86 ILE A CA 1
ATOM 674 C C . ILE A 1 86 ? 13.628 6.469 -9.397 1.00 91.81 86 ILE A C 1
ATOM 676 O O . ILE A 1 86 ? 12.658 6.921 -8.791 1.00 91.81 86 ILE A O 1
ATOM 680 N N . MET A 1 87 ? 13.965 5.179 -9.328 1.00 92.50 87 MET A N 1
ATOM 681 C CA . MET A 1 87 ? 13.218 4.194 -8.539 1.00 92.50 87 MET A CA 1
ATOM 682 C C . MET A 1 87 ? 13.291 4.491 -7.040 1.00 92.50 87 MET A C 1
ATOM 684 O O . MET A 1 87 ? 12.265 4.479 -6.362 1.00 92.50 87 MET A O 1
ATOM 688 N N . ALA A 1 88 ? 14.473 4.822 -6.519 1.00 94.25 88 ALA A N 1
ATOM 689 C CA . ALA A 1 88 ? 14.646 5.214 -5.124 1.00 94.25 88 ALA A CA 1
ATOM 690 C C . ALA A 1 88 ? 13.848 6.486 -4.794 1.00 94.25 88 ALA A C 1
ATOM 692 O O . ALA A 1 88 ? 13.157 6.534 -3.777 1.00 94.25 88 ALA A O 1
ATOM 693 N N . ALA A 1 89 ? 13.876 7.485 -5.681 1.00 93.56 89 ALA A N 1
ATOM 694 C CA . ALA A 1 89 ? 13.080 8.699 -5.544 1.00 93.56 89 ALA A CA 1
ATOM 695 C C . ALA A 1 89 ? 11.573 8.402 -5.576 1.00 93.56 89 ALA A C 1
ATOM 697 O O . ALA A 1 89 ? 10.840 8.933 -4.746 1.00 93.56 89 ALA A O 1
ATOM 698 N N . CYS A 1 90 ? 11.115 7.512 -6.461 1.00 93.56 90 CYS A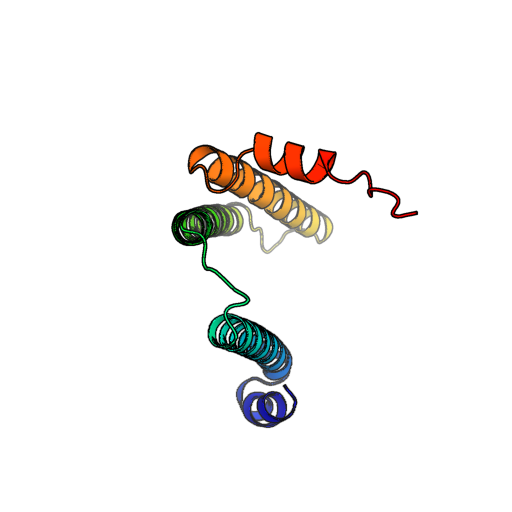 N 1
ATOM 699 C CA . CYS A 1 90 ? 9.726 7.050 -6.508 1.00 93.56 90 CYS A CA 1
ATOM 700 C C . CYS A 1 90 ? 9.306 6.363 -5.202 1.00 93.56 90 CYS A C 1
ATOM 702 O O . CYS A 1 90 ? 8.239 6.661 -4.670 1.00 93.56 90 CYS A O 1
ATOM 704 N N . VAL A 1 91 ? 10.149 5.492 -4.639 1.00 95.12 91 VAL A N 1
ATOM 705 C CA . VAL A 1 91 ? 9.875 4.834 -3.351 1.00 95.12 91 VAL A CA 1
ATOM 706 C C . VAL A 1 91 ? 9.778 5.865 -2.224 1.00 95.12 91 VAL A C 1
ATOM 708 O O . VAL A 1 91 ? 8.782 5.888 -1.499 1.00 95.12 91 VAL A O 1
ATOM 711 N N . CYS A 1 92 ? 10.764 6.757 -2.098 1.00 96.00 92 CYS A N 1
ATOM 712 C CA . CYS A 1 92 ? 10.762 7.810 -1.079 1.00 96.00 92 CYS A CA 1
ATOM 713 C C . CYS A 1 92 ? 9.572 8.770 -1.239 1.00 96.00 92 CYS A C 1
ATOM 715 O O . CYS A 1 92 ? 8.923 9.125 -0.254 1.00 96.00 92 CYS A O 1
ATOM 717 N N . GLY A 1 93 ? 9.247 9.151 -2.475 1.00 94.44 93 GLY A N 1
ATOM 718 C CA . GLY A 1 93 ? 8.097 9.988 -2.805 1.00 94.44 93 GLY A CA 1
ATOM 719 C C . GLY A 1 93 ? 6.772 9.307 -2.468 1.00 94.44 93 GLY A C 1
ATOM 720 O O . GLY A 1 93 ? 5.924 9.914 -1.820 1.00 94.44 93 GLY A O 1
ATOM 721 N N . GLY A 1 94 ? 6.614 8.027 -2.813 1.00 94.50 94 GLY A N 1
ATOM 722 C CA . GLY A 1 94 ? 5.439 7.231 -2.456 1.00 94.50 94 GLY A CA 1
ATOM 723 C C . GLY A 1 94 ? 5.236 7.140 -0.941 1.00 94.50 94 GLY A C 1
ATOM 724 O O . GLY A 1 94 ? 4.127 7.371 -0.457 1.00 94.50 94 GLY A O 1
ATOM 725 N N . ILE A 1 95 ? 6.313 6.905 -0.179 1.00 94.31 95 ILE A N 1
ATOM 726 C CA . ILE A 1 95 ? 6.282 6.922 1.293 1.00 94.31 95 ILE A CA 1
ATOM 727 C C . ILE A 1 95 ? 5.802 8.285 1.807 1.00 94.31 95 ILE A C 1
ATOM 729 O O . ILE A 1 95 ? 4.919 8.334 2.666 1.00 94.31 95 ILE A O 1
ATOM 733 N N . ALA A 1 96 ? 6.345 9.384 1.277 1.00 94.44 96 ALA A N 1
ATOM 734 C CA . ALA A 1 96 ? 5.960 10.732 1.683 1.00 94.44 96 ALA A CA 1
ATOM 735 C C . ALA A 1 96 ? 4.482 11.028 1.374 1.00 94.44 96 ALA A C 1
ATOM 737 O O . ALA A 1 96 ? 3.750 11.476 2.258 1.00 94.44 96 ALA A O 1
ATOM 738 N N . VAL A 1 97 ? 4.013 10.719 0.160 1.00 94.44 97 VAL A N 1
ATOM 739 C CA . VAL A 1 97 ? 2.612 10.923 -0.250 1.00 94.44 97 VAL A CA 1
ATOM 740 C C . VAL A 1 97 ? 1.665 10.106 0.621 1.00 94.44 97 VAL A C 1
ATOM 742 O O . VAL A 1 97 ? 0.653 10.638 1.084 1.00 94.44 97 VAL A O 1
ATOM 745 N N . TYR A 1 98 ? 1.994 8.840 0.890 1.00 92.44 98 TYR A N 1
ATO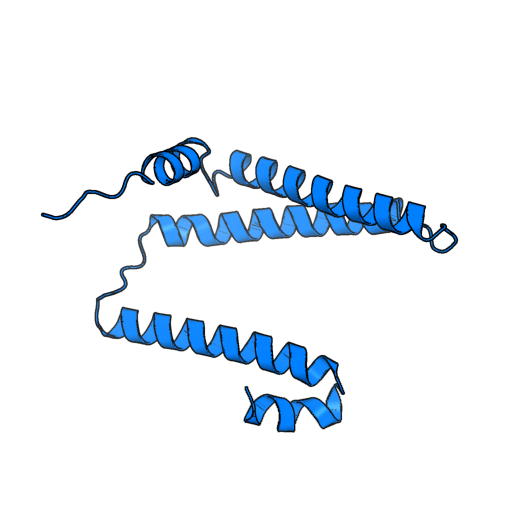M 746 C CA . TYR A 1 98 ? 1.186 7.994 1.760 1.00 92.44 98 TYR A CA 1
ATOM 747 C C . TYR A 1 98 ? 1.146 8.531 3.190 1.00 92.44 98 TYR A C 1
ATOM 749 O O . TYR A 1 98 ? 0.064 8.653 3.756 1.00 92.44 98 TYR A O 1
ATOM 757 N N . ALA A 1 99 ? 2.294 8.893 3.770 1.00 89.81 99 ALA A N 1
ATOM 758 C CA . ALA A 1 99 ? 2.368 9.409 5.135 1.00 89.81 99 ALA A CA 1
ATOM 759 C C . ALA A 1 99 ? 1.560 10.707 5.303 1.00 89.81 99 ALA A C 1
ATOM 761 O O . ALA A 1 99 ? 0.760 10.817 6.235 1.00 89.81 99 ALA A O 1
ATOM 762 N N . LEU A 1 100 ? 1.714 11.652 4.370 1.00 91.31 100 LEU A N 1
ATOM 763 C CA . LEU A 1 100 ? 0.974 12.914 4.372 1.00 91.31 100 LEU A CA 1
ATOM 764 C C . LEU A 1 100 ? -0.528 12.678 4.191 1.00 91.31 100 LEU A C 1
ATOM 766 O O . LEU A 1 100 ? -1.331 13.170 4.981 1.00 91.31 100 LEU A O 1
ATOM 770 N N . SER A 1 101 ? -0.915 11.869 3.203 1.00 90.50 101 SER A N 1
ATOM 771 C CA . SER A 1 101 ? -2.325 11.567 2.929 1.00 90.50 101 SER A CA 1
ATOM 772 C C . SER A 1 101 ? -2.975 10.820 4.099 1.00 90.50 101 SER A C 1
ATOM 774 O O . SER A 1 101 ? -4.086 11.155 4.505 1.00 90.50 101 SER A O 1
ATOM 776 N N . ALA A 1 102 ? -2.266 9.866 4.709 1.00 88.81 102 ALA A N 1
ATOM 777 C CA . ALA A 1 102 ? -2.756 9.095 5.849 1.00 88.81 102 ALA A CA 1
ATOM 778 C C . ALA A 1 102 ? -2.988 9.983 7.077 1.00 88.81 102 ALA A C 1
ATOM 780 O O . ALA A 1 102 ? -3.945 9.757 7.826 1.00 88.81 102 ALA A O 1
ATOM 781 N N . GLN A 1 103 ? -2.125 10.984 7.279 1.00 86.75 103 GLN A N 1
ATOM 782 C CA . GLN A 1 103 ? -2.242 11.948 8.367 1.00 86.75 103 GLN A CA 1
ATOM 783 C C . GLN A 1 103 ? -3.387 12.939 8.121 1.00 86.75 103 GLN A C 1
ATOM 785 O O . GLN A 1 103 ? -4.174 13.184 9.035 1.00 86.75 103 GLN A O 1
ATOM 790 N N . LEU A 1 104 ? -3.530 13.450 6.893 1.00 85.94 104 LEU A N 1
ATOM 791 C CA . LEU A 1 104 ? -4.598 14.383 6.512 1.00 85.94 104 LEU A CA 1
ATOM 792 C C . LEU A 1 104 ? -5.989 13.735 6.563 1.00 85.94 104 LEU A C 1
ATOM 794 O O . LEU A 1 104 ? -6.927 14.324 7.093 1.00 85.94 104 LEU A O 1
ATOM 798 N N . LEU A 1 105 ? -6.127 12.501 6.066 1.00 84.12 105 LEU A N 1
ATOM 799 C CA . LEU A 1 105 ? -7.396 11.761 6.089 1.00 84.12 105 LEU A CA 1
ATOM 800 C C . LEU A 1 105 ? -7.699 11.146 7.467 1.00 84.12 105 LEU A C 1
ATOM 802 O O . LEU A 1 105 ? -8.776 10.577 7.674 1.00 84.12 105 LEU A O 1
ATOM 806 N N . GLY A 1 106 ? -6.758 11.219 8.413 1.00 77.88 106 GLY A N 1
ATOM 807 C CA . GLY A 1 106 ? -6.884 10.593 9.727 1.00 77.88 106 GLY A CA 1
ATOM 808 C C . GLY A 1 106 ? -7.035 9.070 9.638 1.00 77.88 106 GLY A C 1
ATOM 809 O O . GLY A 1 106 ? -7.815 8.485 10.396 1.00 77.88 106 GLY A O 1
ATOM 810 N N . ALA A 1 107 ? -6.354 8.437 8.677 1.00 69.69 107 ALA A N 1
ATOM 811 C CA . ALA A 1 107 ? -6.228 6.981 8.585 1.00 69.69 107 ALA A CA 1
ATOM 812 C C . ALA A 1 107 ? -5.298 6.447 9.690 1.00 69.69 107 ALA A C 1
ATOM 814 O O . ALA A 1 107 ? -5.587 5.415 10.299 1.00 69.69 107 ALA A O 1
ATOM 815 N N . THR A 1 108 ? -4.250 7.219 10.006 1.00 63.09 108 THR A N 1
ATOM 816 C CA . THR A 1 108 ? -3.314 6.976 11.108 1.00 63.09 108 THR A CA 1
ATOM 817 C C . THR A 1 108 ? -3.041 8.288 11.835 1.00 63.09 108 THR A C 1
ATOM 819 O O . THR A 1 108 ? -2.689 9.287 11.213 1.00 63.09 108 THR A O 1
ATOM 822 N N . SER A 1 109 ? -3.171 8.295 13.162 1.00 65.44 109 SER A N 1
ATOM 823 C CA . SER A 1 109 ? -2.708 9.422 13.975 1.00 65.44 109 SER A CA 1
ATOM 824 C C . SER A 1 109 ? -1.244 9.210 14.352 1.00 65.44 109 SER A C 1
ATOM 826 O O . SER A 1 109 ? -0.888 8.157 14.885 1.00 65.44 109 SER A O 1
ATOM 828 N N . PHE A 1 110 ? -0.396 10.221 14.143 1.00 60.31 110 PHE A N 1
ATOM 829 C CA . PHE A 1 110 ? 0.991 10.225 14.634 1.00 60.31 110 PHE A CA 1
ATOM 830 C C . PHE A 1 110 ? 1.066 9.919 16.141 1.00 60.31 110 PHE A C 1
ATOM 832 O O . PHE A 1 110 ? 1.996 9.255 16.600 1.00 60.31 110 PHE A O 1
ATOM 839 N N . SER A 1 111 ? 0.050 10.333 16.905 1.00 60.72 111 SER A N 1
ATOM 840 C CA . SER A 1 111 ? -0.068 10.040 18.336 1.00 60.72 111 SER A CA 1
ATOM 841 C C . SER A 1 111 ? -0.311 8.556 18.624 1.00 60.72 111 SER A C 1
ATOM 843 O O . SER A 1 111 ? 0.202 8.046 19.614 1.00 60.72 111 SER A O 1
ATOM 845 N N . GLU A 1 112 ? -1.037 7.839 17.765 1.00 66.12 112 GLU A N 1
ATOM 846 C CA . GLU A 1 112 ? -1.267 6.394 17.918 1.00 66.12 112 GLU A CA 1
ATOM 847 C C . GLU A 1 112 ? -0.051 5.564 17.519 1.00 66.12 112 GLU A C 1
ATOM 849 O O . GLU A 1 112 ? 0.272 4.580 18.190 1.00 66.12 112 GLU A O 1
ATOM 854 N N . LEU A 1 113 ? 0.665 5.988 16.474 1.00 66.12 113 LEU A N 1
ATOM 855 C CA . LEU A 1 113 ? 1.933 5.366 16.104 1.00 66.12 113 LEU A CA 1
ATOM 856 C C . LEU A 1 113 ? 2.961 5.552 17.230 1.00 66.12 113 LEU A C 1
ATOM 858 O O . LEU A 1 113 ? 3.593 4.589 17.662 1.00 66.12 113 LEU A O 1
ATOM 862 N N . LYS A 1 114 ? 3.049 6.766 17.791 1.00 65.25 114 LYS A N 1
ATOM 863 C CA . LYS A 1 114 ? 3.905 7.071 18.946 1.00 65.25 114 LYS A CA 1
ATOM 864 C C . LYS A 1 114 ? 3.482 6.306 20.204 1.00 65.25 114 LYS A C 1
ATOM 866 O O . LYS A 1 114 ? 4.347 5.839 20.937 1.00 65.25 114 LYS A O 1
ATOM 871 N N . ALA A 1 115 ? 2.182 6.143 20.454 1.00 67.25 115 ALA A N 1
ATOM 872 C CA . ALA A 1 115 ? 1.676 5.360 21.583 1.00 67.25 115 ALA A CA 1
ATOM 873 C C . ALA A 1 115 ? 2.014 3.867 21.449 1.00 67.25 115 ALA A C 1
ATOM 875 O O . ALA A 1 115 ? 2.430 3.250 22.427 1.00 67.25 115 ALA A O 1
ATOM 876 N N . THR A 1 116 ? 1.905 3.306 20.242 1.00 68.00 116 THR A N 1
ATOM 877 C CA . THR A 1 116 ? 2.263 1.906 19.958 1.00 68.00 116 THR A CA 1
ATOM 878 C C . THR A 1 116 ? 3.770 1.675 20.093 1.00 68.00 116 THR A C 1
ATOM 880 O O . THR A 1 116 ? 4.179 0.716 20.741 1.00 68.00 116 THR A O 1
ATOM 883 N N . LEU A 1 117 ? 4.600 2.595 19.586 1.00 70.56 117 LEU A N 1
ATOM 884 C CA . LEU A 1 117 ? 6.061 2.538 19.736 1.00 70.56 117 LEU A CA 1
ATOM 885 C C . LEU A 1 117 ? 6.510 2.720 21.195 1.00 70.56 117 LEU A C 1
ATOM 887 O O . LEU A 1 117 ? 7.421 2.038 21.657 1.00 70.56 117 LEU A O 1
ATOM 891 N N . LYS A 1 118 ? 5.839 3.591 21.961 1.00 70.62 118 LYS A N 1
ATOM 892 C CA . LYS A 1 118 ? 6.112 3.791 23.396 1.00 70.62 118 LYS A CA 1
ATOM 893 C C . LYS A 1 118 ? 5.712 2.576 24.245 1.00 70.62 118 LYS A C 1
ATOM 895 O O . LYS A 1 118 ? 6.273 2.370 25.318 1.00 70.62 118 LYS A O 1
ATOM 900 N N . ARG A 1 119 ? 4.771 1.756 23.769 1.00 61.44 119 ARG A N 1
ATOM 901 C CA . ARG A 1 119 ? 4.303 0.532 24.439 1.00 61.44 119 ARG A CA 1
ATOM 902 C C . ARG A 1 119 ? 5.230 -0.678 24.215 1.00 61.44 119 ARG A C 1
ATOM 904 O O . ARG A 1 119 ? 4.914 -1.772 24.661 1.00 61.44 119 ARG A O 1
ATOM 911 N N . GLY A 1 120 ? 6.400 -0.481 23.601 1.00 52.69 120 GLY A N 1
ATOM 912 C CA . GLY A 1 120 ? 7.457 -1.490 23.454 1.00 52.69 120 GLY A CA 1
ATOM 913 C C . GLY A 1 120 ? 8.272 -1.799 24.720 1.00 52.69 120 GLY A C 1
ATOM 914 O O . GLY A 1 120 ? 9.334 -2.401 24.602 1.00 52.69 120 GLY A O 1
ATOM 915 N N . LYS A 1 121 ? 7.828 -1.402 25.923 1.00 45.41 121 LYS A N 1
ATOM 916 C CA . LYS A 1 121 ? 8.422 -1.897 27.174 1.00 45.41 121 LYS A CA 1
ATOM 917 C C . LYS A 1 121 ? 7.608 -3.121 27.619 1.00 45.41 121 LYS A C 1
ATOM 919 O O . LYS A 1 121 ? 6.471 -2.929 28.053 1.00 45.41 121 LYS A O 1
ATOM 924 N N . PRO A 1 122 ? 8.116 -4.357 27.454 1.00 44.00 122 PRO A N 1
ATOM 925 C CA . PRO A 1 122 ? 7.398 -5.541 27.897 1.00 44.00 122 PRO A CA 1
ATOM 926 C C . PRO A 1 122 ? 7.212 -5.440 29.410 1.00 44.00 122 PRO A C 1
ATOM 928 O O . PRO A 1 122 ? 8.163 -5.170 30.145 1.00 44.00 122 PRO A O 1
ATOM 931 N N . ALA A 1 123 ? 5.974 -5.605 29.869 1.00 46.19 123 ALA A N 1
ATOM 932 C CA . ALA A 1 123 ? 5.732 -5.903 31.267 1.00 46.19 123 ALA A CA 1
ATOM 933 C C . ALA A 1 123 ? 6.367 -7.271 31.526 1.00 46.19 123 ALA A C 1
ATOM 935 O O . ALA A 1 123 ? 5.913 -8.276 30.980 1.00 46.19 123 ALA A O 1
ATOM 936 N N . SER A 1 124 ? 7.457 -7.268 32.292 1.00 47.91 124 SER A N 1
ATOM 937 C CA . SER A 1 124 ? 7.969 -8.451 32.973 1.00 47.91 124 SER A CA 1
ATOM 938 C C . SER A 1 124 ? 6.791 -9.088 33.706 1.00 47.91 124 SER A C 1
ATOM 940 O O . SER A 1 124 ? 6.189 -8.435 34.557 1.00 47.91 124 SER A O 1
ATOM 942 N N . GLN A 1 125 ? 6.404 -10.297 33.313 1.00 43.09 125 GLN A N 1
ATOM 943 C CA . GLN A 1 125 ? 5.540 -11.132 34.137 1.00 43.09 125 GLN A CA 1
ATOM 944 C C . GLN A 1 125 ? 6.479 -12.001 34.972 1.00 43.09 125 GLN A C 1
ATOM 946 O O . GLN A 1 125 ? 7.208 -12.819 34.412 1.00 43.09 125 GLN A O 1
ATOM 951 N N . GLU A 1 126 ? 6.534 -11.685 36.269 1.00 37.06 126 GLU A N 1
ATOM 952 C CA . GLU A 1 126 ? 7.062 -12.543 37.339 1.00 37.06 126 GLU A CA 1
ATOM 953 C C . GLU A 1 126 ? 6.164 -13.767 37.552 1.00 37.06 126 GLU A C 1
ATOM 955 O O . GLU A 1 126 ? 4.932 -13.634 37.344 1.00 37.06 126 GLU A O 1
#